Protein AF-A0AAW4DQX9-F1 (afdb_monomer_lite)

Structure (mmCIF, N/CA/C/O backbone):
data_AF-A0AAW4DQX9-F1
#
_entry.id   AF-A0AAW4DQX9-F1
#
loop_
_atom_site.group_PDB
_atom_site.id
_atom_site.type_symbol
_atom_site.label_atom_id
_atom_site.label_alt_id
_atom_site.label_comp_id
_atom_site.label_asym_id
_atom_site.label_entity_id
_atom_site.label_seq_id
_atom_site.pdbx_PDB_ins_code
_atom_site.Cartn_x
_atom_site.Cartn_y
_atom_site.Cartn_z
_atom_site.occupancy
_atom_site.B_iso_or_equiv
_atom_site.auth_seq_id
_atom_site.auth_comp_id
_atom_site.auth_asym_id
_atom_site.auth_atom_id
_atom_site.pdbx_PDB_model_num
ATOM 1 N N . MET A 1 1 ? 8.980 6.068 -27.562 1.00 62.97 1 MET A N 1
ATOM 2 C CA . MET A 1 1 ? 8.096 5.108 -26.869 1.00 62.97 1 MET A CA 1
ATOM 3 C C . MET A 1 1 ? 6.913 4.865 -27.779 1.00 62.97 1 MET A C 1
ATOM 5 O O . MET A 1 1 ? 6.260 5.829 -28.157 1.00 62.97 1 MET A O 1
ATOM 9 N N . SER A 1 2 ? 6.710 3.626 -28.206 1.00 82.88 2 SER A N 1
ATOM 10 C CA . SER A 1 2 ? 5.598 3.251 -29.084 1.00 82.88 2 SER A CA 1
ATOM 11 C C . SER A 1 2 ? 4.262 3.250 -28.328 1.00 82.88 2 SER A C 1
ATOM 13 O O . SER A 1 2 ? 4.231 3.136 -27.100 1.00 82.88 2 SER A O 1
ATOM 15 N N . LEU A 1 3 ? 3.143 3.335 -29.058 1.00 79.56 3 LEU A N 1
ATOM 16 C CA . LEU A 1 3 ? 1.791 3.260 -28.486 1.00 79.56 3 LEU A CA 1
ATOM 17 C C . LEU A 1 3 ? 1.595 1.962 -27.677 1.00 79.56 3 LEU A C 1
ATOM 19 O O . LEU A 1 3 ? 1.038 1.975 -26.583 1.00 79.56 3 LEU A O 1
ATOM 23 N N . ARG A 1 4 ? 2.129 0.844 -28.187 1.00 79.19 4 ARG A N 1
ATOM 24 C CA . ARG A 1 4 ? 2.060 -0.482 -27.555 1.00 79.19 4 ARG A CA 1
ATOM 25 C C . ARG A 1 4 ? 2.818 -0.538 -26.229 1.00 79.19 4 ARG A C 1
ATOM 27 O O . ARG A 1 4 ? 2.299 -1.075 -25.255 1.00 79.19 4 ARG A O 1
ATOM 34 N N . GLU A 1 5 ? 4.017 0.044 -26.174 1.00 75.75 5 GLU A N 1
ATOM 35 C CA . GLU A 1 5 ? 4.786 0.161 -24.928 1.00 75.75 5 GLU A CA 1
ATOM 36 C C . GLU A 1 5 ? 4.061 1.043 -23.909 1.00 75.75 5 GLU A C 1
ATOM 38 O O . GLU A 1 5 ? 4.005 0.701 -22.730 1.00 75.75 5 GLU A O 1
ATOM 43 N N . TRP A 1 6 ? 3.462 2.151 -24.355 1.00 79.00 6 TRP A N 1
ATOM 44 C CA . TRP A 1 6 ? 2.676 3.016 -23.479 1.00 79.00 6 TRP A CA 1
ATOM 45 C C . TRP A 1 6 ? 1.490 2.266 -22.858 1.00 79.00 6 TRP A C 1
ATOM 47 O O . TRP A 1 6 ? 1.344 2.281 -21.635 1.00 79.00 6 TRP A O 1
ATOM 57 N N . PHE A 1 7 ? 0.700 1.549 -23.667 1.00 81.75 7 PHE A N 1
ATOM 58 C CA . PHE A 1 7 ? -0.415 0.730 -23.176 1.00 81.75 7 PHE A CA 1
ATOM 59 C C . PHE A 1 7 ? 0.048 -0.349 -22.196 1.00 81.75 7 PHE A C 1
ATOM 61 O O . PHE A 1 7 ? -0.564 -0.517 -21.141 1.00 81.75 7 PHE A O 1
ATOM 68 N N . HIS A 1 8 ? 1.150 -1.039 -22.502 1.00 82.75 8 HIS A N 1
ATOM 69 C CA . HIS A 1 8 ? 1.718 -2.058 -21.623 1.00 82.75 8 HIS A CA 1
ATOM 70 C C . HIS A 1 8 ? 2.079 -1.488 -20.242 1.00 82.75 8 HIS A C 1
ATOM 72 O O . HIS A 1 8 ? 1.620 -2.004 -19.222 1.00 82.75 8 HIS A O 1
ATOM 78 N N . TYR A 1 9 ? 2.842 -0.391 -20.188 1.00 80.75 9 TYR A N 1
ATOM 79 C CA . TYR A 1 9 ? 3.239 0.219 -18.914 1.00 80.75 9 TYR A CA 1
ATOM 80 C C . TYR A 1 9 ? 2.069 0.859 -18.168 1.00 80.75 9 TYR A C 1
ATOM 82 O O . TYR A 1 9 ? 2.062 0.866 -16.934 1.00 80.75 9 TYR A O 1
ATOM 90 N N . HIS A 1 10 ? 1.074 1.381 -18.887 1.00 81.62 10 HIS A N 1
ATOM 91 C CA . HIS A 1 10 ? -0.130 1.930 -18.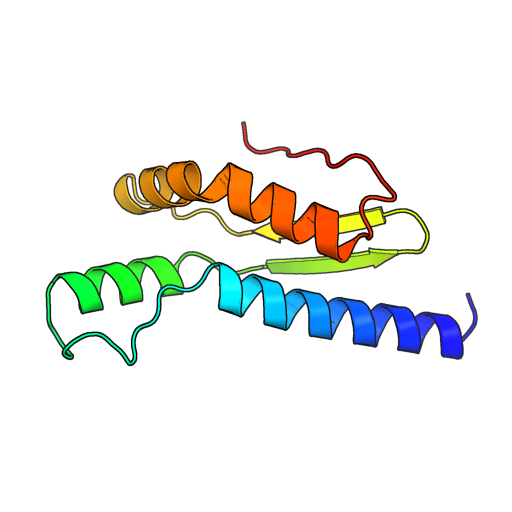276 1.00 81.62 10 HIS A CA 1
ATOM 92 C C . HIS A 1 10 ? -0.965 0.833 -17.605 1.00 81.62 10 HIS A C 1
ATOM 94 O O . HIS A 1 10 ? -1.296 0.955 -16.425 1.00 81.62 10 HIS A O 1
ATOM 100 N N . TYR A 1 11 ? -1.219 -0.268 -18.317 1.00 85.00 11 TYR A N 1
ATOM 101 C CA . TYR A 1 11 ? -1.920 -1.433 -17.779 1.00 85.00 11 TYR A CA 1
ATOM 102 C C . TYR A 1 11 ? -1.178 -2.030 -16.579 1.00 85.00 11 TYR A C 1
ATOM 104 O O . TYR A 1 11 ? -1.765 -2.221 -15.517 1.00 85.00 11 TYR A O 1
ATOM 112 N N . LEU A 1 12 ? 0.137 -2.232 -16.703 1.00 83.81 12 LEU A N 1
ATOM 113 C CA . LEU A 1 12 ? 0.964 -2.762 -15.620 1.00 83.81 12 LEU A CA 1
ATOM 114 C C . LEU A 1 12 ? 0.937 -1.855 -14.380 1.00 83.81 12 LEU A C 1
ATOM 116 O O . LEU A 1 12 ? 0.793 -2.344 -13.261 1.00 83.81 12 LEU A O 1
ATOM 120 N N . SER A 1 13 ? 1.001 -0.532 -14.573 1.00 84.19 13 SER A N 1
ATOM 121 C CA . SER A 1 13 ? 0.883 0.438 -13.476 1.00 84.19 13 SER A CA 1
ATOM 122 C C . SER A 1 13 ? -0.474 0.347 -12.777 1.00 84.19 13 SER A C 1
ATOM 124 O O . SER A 1 13 ? -0.538 0.457 -11.554 1.00 84.19 13 SER A O 1
ATOM 126 N N . TRP A 1 14 ? -1.559 0.145 -13.529 1.00 84.81 14 TRP A N 1
ATOM 127 C CA . TRP A 1 14 ? -2.901 -0.001 -12.968 1.00 84.81 14 TRP A CA 1
ATOM 128 C C . TRP A 1 14 ? -3.053 -1.296 -12.162 1.00 84.81 14 TRP A C 1
ATOM 130 O O . TRP A 1 14 ? -3.540 -1.253 -11.031 1.00 84.81 14 TRP A O 1
ATOM 140 N N . THR A 1 15 ? -2.571 -2.424 -12.684 1.00 85.44 15 THR A N 1
ATOM 141 C CA . THR A 1 15 ? -2.615 -3.722 -11.994 1.00 85.44 15 THR A CA 1
ATOM 142 C C . THR A 1 15 ? -1.787 -3.708 -10.712 1.00 85.44 15 THR A C 1
ATOM 144 O O . THR A 1 15 ? -2.304 -4.034 -9.645 1.00 85.44 15 THR A O 1
ATOM 147 N N . GLN A 1 16 ? -0.541 -3.222 -10.773 1.00 83.81 16 GLN A N 1
ATOM 148 C CA . GLN A 1 16 ? 0.308 -3.080 -9.584 1.00 83.81 16 GLN A CA 1
ATOM 149 C C . GLN A 1 16 ? -0.310 -2.131 -8.554 1.00 83.81 16 GLN A C 1
ATOM 151 O O . GLN A 1 16 ? -0.222 -2.381 -7.352 1.00 83.81 16 GLN A O 1
ATOM 156 N N . LYS A 1 17 ? -0.991 -1.067 -9.007 1.00 84.06 17 LYS A N 1
ATOM 157 C CA . LYS A 1 17 ? -1.752 -0.190 -8.115 1.00 84.06 17 LYS A CA 1
ATOM 158 C C . LYS A 1 17 ? -2.868 -0.957 -7.400 1.00 84.06 17 LYS A C 1
ATOM 160 O O . LYS A 1 17 ? -3.008 -0.823 -6.193 1.00 84.06 17 LYS A O 1
ATOM 165 N N . ARG A 1 18 ? -3.662 -1.766 -8.100 1.00 83.19 18 ARG A N 1
ATOM 166 C CA . ARG A 1 18 ? -4.730 -2.547 -7.452 1.00 83.19 18 ARG A CA 1
ATOM 167 C C . ARG A 1 18 ? -4.181 -3.546 -6.435 1.00 83.19 18 ARG A C 1
ATOM 169 O O . ARG A 1 18 ? -4.686 -3.601 -5.319 1.00 83.19 18 ARG A O 1
ATOM 176 N N . GLU A 1 19 ? -3.125 -4.273 -6.788 1.00 84.25 19 GLU A N 1
ATOM 177 C CA . GLU A 1 19 ? -2.505 -5.247 -5.884 1.00 84.25 19 GLU A CA 1
ATOM 178 C C . GLU A 1 19 ? -1.902 -4.606 -4.631 1.00 84.25 19 GLU A C 1
ATOM 180 O O . GLU A 1 19 ? -2.059 -5.139 -3.536 1.00 84.25 19 GLU A O 1
ATOM 185 N N . LEU A 1 20 ? -1.208 -3.473 -4.769 1.00 82.50 20 LEU A N 1
ATOM 186 C CA . LEU A 1 20 ? -0.632 -2.769 -3.621 1.00 82.50 20 LEU A CA 1
ATOM 187 C C . LEU A 1 20 ? -1.711 -2.158 -2.723 1.00 82.50 20 LEU A C 1
ATOM 189 O O . LEU A 1 20 ? -1.542 -2.195 -1.510 1.00 82.50 20 LEU A O 1
ATOM 193 N N . VAL A 1 21 ? -2.809 -1.624 -3.280 1.00 82.06 21 VAL A N 1
ATOM 194 C CA . VAL A 1 21 ? -3.940 -1.147 -2.460 1.00 82.06 21 VAL A CA 1
ATOM 195 C C . VAL A 1 21 ? -4.490 -2.308 -1.638 1.00 82.06 21 VAL A C 1
ATOM 197 O O . VAL A 1 21 ? -4.496 -2.230 -0.415 1.00 82.06 21 VAL A O 1
ATOM 200 N N . SER A 1 22 ? -4.841 -3.413 -2.300 1.00 81.88 22 SER A N 1
ATOM 201 C CA . SER A 1 22 ? -5.405 -4.589 -1.633 1.00 81.88 22 SER A CA 1
ATOM 202 C C . SER A 1 22 ? -4.465 -5.214 -0.601 1.00 81.88 22 SER A C 1
ATOM 204 O O . SER A 1 22 ? -4.938 -5.831 0.343 1.00 81.88 22 SER A O 1
ATOM 206 N N . PHE A 1 23 ? -3.148 -5.095 -0.784 1.00 83.06 23 PHE A N 1
ATOM 207 C CA . PHE A 1 23 ? -2.160 -5.593 0.172 1.00 83.06 23 PHE A CA 1
ATOM 208 C C . PHE A 1 23 ? -2.059 -4.724 1.433 1.00 83.06 23 PHE A C 1
ATOM 210 O O . PHE A 1 23 ? -1.799 -5.242 2.514 1.00 83.06 23 PHE A O 1
ATOM 217 N N . ILE A 1 24 ? -2.199 -3.403 1.287 1.00 79.25 24 ILE A N 1
ATOM 218 C CA . ILE A 1 24 ? -2.043 -2.459 2.400 1.00 79.25 24 ILE A CA 1
ATOM 219 C C . ILE A 1 24 ? -3.344 -2.318 3.198 1.00 79.25 24 ILE A C 1
ATOM 221 O O . ILE A 1 24 ? -3.299 -2.091 4.408 1.00 79.25 24 ILE A O 1
ATOM 225 N N . GLU A 1 25 ? -4.493 -2.426 2.532 1.00 81.81 25 GLU A N 1
ATOM 226 C CA . GLU A 1 25 ? -5.796 -2.373 3.187 1.00 81.81 25 GLU A CA 1
ATOM 227 C C . GLU A 1 25 ? -5.990 -3.569 4.127 1.00 81.81 25 GLU A C 1
ATOM 229 O O . GLU A 1 25 ? -5.714 -4.719 3.792 1.00 81.81 25 GLU A O 1
ATOM 234 N N . GLN A 1 26 ? -6.487 -3.289 5.329 1.00 76.94 26 GLN A N 1
ATOM 235 C CA . GLN A 1 26 ? -6.896 -4.321 6.269 1.00 76.94 26 GLN A CA 1
ATOM 236 C C . GLN A 1 26 ? -8.249 -4.909 5.847 1.00 76.94 26 GLN A C 1
ATOM 238 O O . GLN A 1 26 ? -9.130 -4.150 5.427 1.00 76.94 26 GLN A O 1
ATOM 243 N N . PRO A 1 27 ? -8.449 -6.232 5.980 1.00 76.69 27 PRO A N 1
ATOM 244 C CA . PRO A 1 27 ? -9.703 -6.872 5.612 1.00 76.69 27 PRO A CA 1
ATOM 245 C C . PRO A 1 27 ? -10.826 -6.400 6.542 1.00 76.69 27 PRO A C 1
ATOM 247 O O . PRO A 1 27 ? -10.777 -6.603 7.754 1.00 76.69 27 PRO A O 1
ATOM 250 N N . LEU A 1 28 ? -11.836 -5.752 5.961 1.00 81.25 28 LEU A N 1
ATOM 251 C CA . LEU A 1 28 ? -13.026 -5.293 6.683 1.00 81.25 28 LEU A CA 1
ATOM 252 C C . LEU A 1 28 ? -14.111 -6.369 6.725 1.00 81.25 28 LEU A C 1
ATOM 254 O O . LEU A 1 28 ? -14.834 -6.467 7.711 1.00 81.25 28 LEU A O 1
ATOM 258 N N . ASP A 1 29 ? -14.187 -7.201 5.685 1.00 81.12 29 ASP A N 1
ATOM 259 C CA . ASP A 1 29 ? -15.250 -8.198 5.509 1.00 81.12 29 ASP A CA 1
ATOM 260 C C . ASP A 1 29 ? -15.186 -9.330 6.543 1.00 81.12 29 ASP A C 1
ATOM 262 O O . ASP A 1 29 ? -16.195 -9.958 6.851 1.00 81.12 29 ASP A O 1
ATOM 266 N N . SER A 1 30 ? -14.001 -9.577 7.110 1.00 80.75 30 SER A N 1
ATOM 267 C CA . SER A 1 30 ? -13.779 -10.571 8.164 1.00 80.75 30 SER A CA 1
ATOM 268 C C . SER A 1 30 ? -14.017 -10.035 9.579 1.00 80.75 30 SER A C 1
ATOM 270 O O . SER A 1 30 ? -13.834 -10.776 10.543 1.00 80.75 30 SER A O 1
ATOM 272 N N . LEU A 1 31 ? -14.361 -8.751 9.733 1.00 83.81 31 LEU A N 1
ATOM 273 C CA . LEU A 1 31 ? -14.540 -8.102 11.031 1.00 83.81 31 LEU A CA 1
ATOM 274 C C . LEU A 1 31 ? -16.028 -7.814 11.294 1.00 83.81 31 LEU A C 1
ATOM 276 O O . LEU A 1 31 ? -16.727 -7.342 10.395 1.00 83.81 31 LEU A O 1
ATOM 280 N N . PRO A 1 32 ? -16.534 -8.026 12.526 1.00 86.25 32 PRO A N 1
ATOM 281 C CA . PRO A 1 32 ? -17.892 -7.628 12.878 1.00 86.25 32 PRO A CA 1
ATOM 282 C C . PRO A 1 32 ? -18.066 -6.120 12.686 1.00 86.25 32 PRO A C 1
ATOM 284 O O . PRO A 1 32 ? -17.269 -5.334 13.217 1.00 86.25 32 PRO A O 1
ATOM 287 N N . LYS A 1 33 ? -19.104 -5.717 11.942 1.00 83.75 33 LYS A N 1
ATOM 288 C CA . LYS A 1 33 ? -19.436 -4.302 11.728 1.00 83.75 33 LYS A CA 1
ATOM 289 C C . LYS A 1 33 ? -19.568 -3.591 13.076 1.00 83.75 33 LYS A C 1
ATOM 291 O O . LYS A 1 3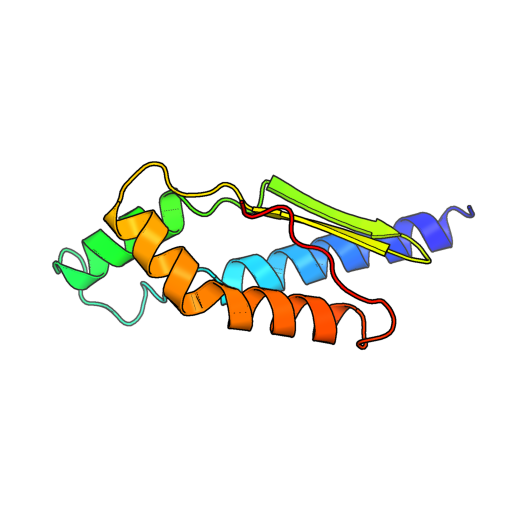3 ? -20.068 -4.170 14.033 1.00 83.75 33 LYS A O 1
ATOM 296 N N . GLU A 1 34 ? -19.072 -2.356 13.136 1.00 83.88 34 GLU A N 1
ATOM 297 C CA . GLU A 1 34 ? -19.081 -1.483 14.327 1.00 83.88 34 GLU A CA 1
ATOM 298 C C . GLU A 1 34 ? -18.194 -1.921 15.506 1.00 83.88 34 GLU A C 1
ATOM 300 O O . GLU A 1 34 ? -18.052 -1.171 16.473 1.00 83.88 34 GLU A O 1
ATOM 305 N N . SER A 1 35 ? -17.510 -3.068 15.424 1.00 85.56 35 SER A N 1
ATOM 306 C CA . SER A 1 35 ? -16.499 -3.436 16.422 1.00 85.56 35 SER A CA 1
ATOM 307 C C . SER A 1 35 ? -15.339 -2.430 16.460 1.00 85.56 35 SER A C 1
ATOM 309 O O . SER A 1 35 ? -15.032 -1.758 15.471 1.00 85.56 35 SER A O 1
ATOM 311 N N . ALA A 1 36 ? -14.638 -2.346 17.597 1.00 83.94 36 ALA A N 1
ATOM 312 C CA . ALA A 1 36 ? -13.447 -1.501 17.724 1.00 83.94 36 ALA A CA 1
ATOM 313 C C . ALA A 1 36 ? -12.402 -1.825 16.636 1.00 83.94 36 ALA A C 1
ATOM 315 O O . ALA A 1 36 ? -11.892 -0.917 15.982 1.00 83.94 36 ALA A O 1
ATOM 316 N N . ALA A 1 37 ? -12.177 -3.116 16.367 1.00 80.38 37 ALA A N 1
ATOM 317 C CA . ALA A 1 37 ? -11.278 -3.582 15.312 1.00 80.38 37 ALA A CA 1
ATOM 318 C C . ALA A 1 37 ? -11.734 -3.139 13.910 1.00 80.38 37 ALA A C 1
ATOM 320 O O . ALA A 1 37 ? -10.916 -2.652 13.130 1.00 80.38 37 ALA A O 1
ATOM 321 N N . TYR A 1 38 ? -13.034 -3.244 13.603 1.00 85.75 38 TYR A N 1
ATOM 322 C CA . TYR A 1 38 ? -13.598 -2.766 12.337 1.00 85.75 38 TYR A CA 1
ATOM 323 C C . TYR A 1 38 ? -13.402 -1.257 12.172 1.00 85.75 38 TYR A C 1
ATOM 325 O O . TYR A 1 38 ? -12.921 -0.803 11.137 1.00 85.75 38 TYR A O 1
ATOM 333 N N . ASN A 1 39 ? -13.717 -0.468 13.201 1.00 81.56 39 ASN A N 1
ATOM 334 C CA . ASN A 1 39 ? -13.597 0.988 13.152 1.00 81.56 39 ASN A CA 1
ATOM 335 C C . ASN A 1 39 ? -12.141 1.446 12.994 1.00 81.56 39 ASN A C 1
ATOM 337 O O . ASN A 1 39 ? -11.862 2.416 12.288 1.00 81.56 39 ASN A O 1
ATOM 341 N N . GLU A 1 40 ? -11.198 0.753 13.628 1.00 78.31 40 GLU A N 1
ATOM 342 C CA . GLU A 1 40 ? -9.774 1.026 13.470 1.00 78.31 40 GLU A CA 1
ATOM 343 C C . GLU A 1 40 ? -9.244 0.644 12.084 1.00 78.31 40 GLU A C 1
ATOM 345 O O . GLU A 1 40 ? -8.496 1.425 11.492 1.00 78.31 40 GLU A O 1
ATOM 350 N N . ALA A 1 41 ? -9.632 -0.519 11.556 1.00 79.44 41 ALA A N 1
ATOM 351 C CA . ALA A 1 41 ? -9.289 -0.943 10.200 1.00 79.44 41 ALA A CA 1
ATOM 352 C C . ALA A 1 41 ? -9.891 0.005 9.152 1.00 79.44 41 ALA A C 1
ATOM 354 O O . ALA A 1 41 ? -9.197 0.450 8.240 1.00 79.44 41 ALA A O 1
ATOM 355 N N . TYR A 1 42 ? -11.152 0.407 9.330 1.00 80.44 42 TYR A N 1
ATOM 356 C CA . TYR A 1 42 ? -11.839 1.356 8.458 1.00 80.44 42 TYR A CA 1
ATOM 357 C C . TYR A 1 42 ? -11.132 2.716 8.439 1.00 80.44 42 TYR A C 1
ATOM 359 O O . TYR A 1 42 ? -10.820 3.249 7.371 1.00 80.44 42 TYR A O 1
ATOM 367 N N . LYS A 1 43 ? -10.798 3.258 9.621 1.00 74.06 43 LYS A N 1
ATOM 368 C CA . LYS A 1 43 ? -9.999 4.485 9.742 1.00 74.06 43 LYS A CA 1
ATOM 369 C C . LYS A 1 43 ? -8.657 4.321 9.036 1.00 74.06 43 LYS A C 1
ATOM 371 O O . LYS A 1 43 ? -8.321 5.143 8.191 1.00 74.06 43 LYS A O 1
ATOM 376 N N . PHE A 1 44 ? -7.911 3.258 9.323 1.00 72.38 44 PHE A N 1
ATOM 377 C CA . PHE A 1 44 ? -6.615 2.999 8.697 1.00 72.38 44 PHE A CA 1
ATOM 378 C C . PHE A 1 44 ? -6.694 2.957 7.158 1.00 72.38 44 PHE A C 1
ATOM 380 O O . PHE A 1 44 ? -5.959 3.694 6.495 1.00 72.38 44 PHE A O 1
ATOM 387 N N . ASN A 1 45 ? -7.642 2.197 6.602 1.00 76.94 45 ASN A N 1
ATOM 388 C CA . ASN A 1 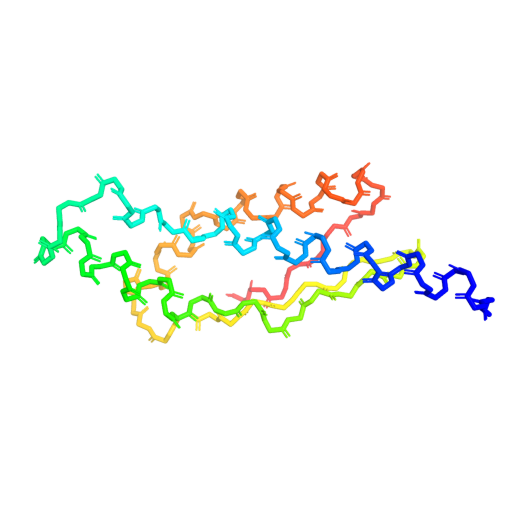45 ? -7.868 2.087 5.157 1.00 76.94 45 ASN A CA 1
ATOM 389 C C . ASN A 1 45 ? -8.238 3.442 4.530 1.00 76.94 45 ASN A C 1
ATOM 391 O O . ASN A 1 45 ? -7.765 3.778 3.447 1.00 76.94 45 ASN A O 1
ATOM 395 N N . SER A 1 46 ? -9.015 4.279 5.227 1.00 70.69 46 SER A N 1
ATOM 396 C CA . SER A 1 46 ? -9.380 5.615 4.731 1.00 70.69 46 SER A CA 1
ATOM 397 C C . SER A 1 46 ? -8.184 6.573 4.570 1.00 70.69 46 SER A C 1
ATOM 399 O O . SER A 1 46 ? -8.219 7.461 3.706 1.00 70.69 46 SER A O 1
ATOM 401 N N . TYR A 1 47 ? -7.121 6.389 5.367 1.00 65.12 47 TYR A N 1
ATOM 402 C CA . TYR A 1 47 ? -5.945 7.265 5.386 1.00 65.12 47 TYR A CA 1
ATOM 403 C C . TYR A 1 47 ? -4.819 6.790 4.467 1.00 65.12 47 TYR A C 1
ATOM 405 O O . TYR A 1 47 ? -4.104 7.629 3.908 1.00 65.12 47 TYR A O 1
ATOM 413 N N . ILE A 1 48 ? -4.668 5.478 4.256 1.00 64.94 48 ILE A N 1
ATOM 414 C CA . ILE A 1 48 ? -3.691 4.964 3.294 1.00 64.94 48 ILE A CA 1
ATOM 415 C C . ILE A 1 48 ? -4.276 5.027 1.888 1.00 64.94 48 ILE A C 1
ATOM 417 O O . ILE A 1 48 ? -4.844 4.081 1.357 1.00 64.94 48 ILE A O 1
ATOM 421 N N . LYS A 1 49 ? -4.054 6.165 1.232 1.00 66.38 49 LYS A N 1
ATOM 422 C CA . LYS A 1 49 ? -4.330 6.310 -0.198 1.00 66.38 49 LYS A CA 1
ATOM 423 C C . LYS A 1 49 ? -3.043 6.184 -0.985 1.00 66.38 49 LYS A C 1
ATOM 425 O O . LYS A 1 49 ? -2.145 7.024 -0.882 1.00 66.38 49 LYS A O 1
ATOM 430 N N . MET A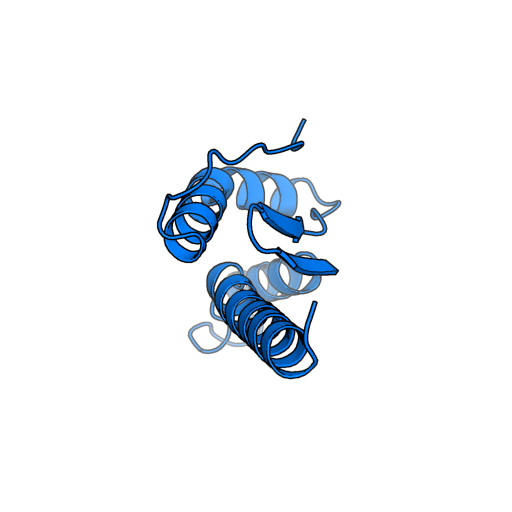 1 50 ? -2.966 5.172 -1.840 1.00 70.81 50 MET A N 1
ATOM 431 C CA . MET A 1 50 ? -1.900 5.109 -2.826 1.00 70.81 50 MET A CA 1
ATOM 432 C C . MET A 1 50 ? -2.152 6.155 -3.913 1.00 70.81 50 MET A C 1
ATOM 434 O O . MET A 1 50 ? -2.968 5.983 -4.824 1.00 70.81 50 MET A O 1
ATOM 438 N N . SER A 1 51 ? -1.450 7.277 -3.787 1.00 68.31 51 SER A N 1
ATOM 439 C CA . SER A 1 51 ? -1.642 8.443 -4.644 1.00 68.31 51 SER A CA 1
ATOM 440 C C . SER A 1 51 ? -1.083 8.217 -6.046 1.00 68.31 51 SER A C 1
ATOM 442 O O . SER A 1 51 ? -1.568 8.823 -7.002 1.00 68.31 51 SER A O 1
ATOM 444 N N . LYS A 1 52 ? -0.089 7.330 -6.206 1.00 76.38 52 LYS A N 1
ATOM 445 C CA . LYS A 1 52 ? 0.561 7.099 -7.501 1.00 76.38 52 LYS A CA 1
ATOM 446 C C . LYS A 1 52 ? 1.300 5.761 -7.556 1.00 76.38 52 LYS A C 1
ATOM 448 O O . LYS A 1 52 ? 2.098 5.478 -6.673 1.00 76.38 52 LYS A O 1
ATOM 453 N N . VAL A 1 53 ? 1.114 5.017 -8.643 1.00 79.62 53 VAL A N 1
ATOM 454 C CA . VAL A 1 53 ? 2.056 3.991 -9.118 1.00 79.62 53 VAL A CA 1
ATOM 455 C C . VAL A 1 53 ? 2.391 4.351 -10.557 1.00 79.62 53 VAL A C 1
ATOM 457 O O . VAL A 1 53 ? 1.488 4.547 -11.369 1.00 79.62 53 VAL A O 1
ATOM 460 N N . LYS A 1 54 ? 3.675 4.527 -10.865 1.00 81.81 54 LYS A N 1
ATOM 461 C CA . LYS A 1 54 ? 4.157 4.708 -12.238 1.00 81.81 54 LYS A CA 1
ATOM 462 C C . LYS A 1 54 ? 5.254 3.705 -12.521 1.00 81.81 54 LYS A C 1
ATOM 464 O O . LYS A 1 54 ? 6.330 3.805 -11.938 1.00 81.81 54 LYS A O 1
ATOM 469 N N . VAL A 1 55 ? 5.002 2.820 -13.471 1.00 76.56 55 VAL A N 1
ATOM 470 C CA . VAL A 1 55 ? 6.019 1.932 -14.022 1.00 76.56 55 VAL A CA 1
ATOM 471 C C . VAL A 1 55 ? 6.647 2.598 -15.236 1.00 76.56 55 VAL A C 1
ATOM 473 O O . VAL A 1 55 ? 5.963 3.127 -16.111 1.00 76.56 55 VAL A O 1
ATOM 476 N N . LYS A 1 56 ? 7.973 2.605 -15.270 1.00 74.75 56 LYS A N 1
ATOM 477 C CA . LYS A 1 56 ? 8.793 2.982 -16.417 1.00 74.75 56 LYS A CA 1
ATOM 478 C C . LYS A 1 56 ? 9.790 1.859 -16.660 1.00 74.75 56 LYS A C 1
ATOM 480 O O . LYS A 1 56 ? 10.057 1.070 -15.760 1.00 74.75 56 LYS A O 1
ATOM 485 N N . LYS A 1 57 ? 10.405 1.853 -17.842 1.00 71.62 57 LYS A N 1
ATOM 486 C CA . LYS A 1 57 ? 11.363 0.822 -18.271 1.00 71.62 57 LYS A CA 1
ATOM 487 C C . LYS A 1 57 ? 12.403 0.434 -17.203 1.00 71.62 57 LYS A C 1
ATOM 489 O O . LYS A 1 57 ? 12.677 -0.747 -17.050 1.00 71.62 57 LYS A O 1
ATOM 494 N N . ASN A 1 58 ? 12.914 1.408 -16.438 1.00 73.94 58 ASN A N 1
ATOM 495 C CA . ASN A 1 58 ? 13.984 1.192 -15.451 1.00 73.94 58 ASN A CA 1
ATOM 496 C C . ASN A 1 58 ? 13.598 1.575 -14.011 1.00 73.94 58 ASN A C 1
ATOM 498 O O . ASN A 1 58 ? 14.472 1.705 -13.159 1.00 73.94 58 ASN A O 1
ATOM 502 N N . LYS A 1 59 ? 12.324 1.888 -13.741 1.00 73.75 59 LYS A N 1
ATOM 503 C CA . LYS A 1 59 ? 11.909 2.301 -12.394 1.00 73.75 59 LYS A CA 1
ATOM 504 C C . LYS A 1 59 ? 10.424 2.134 -12.144 1.00 73.75 59 LYS A C 1
ATOM 506 O O . LYS A 1 59 ? 9.607 2.399 -13.024 1.00 73.75 59 LYS A O 1
ATOM 511 N N . ILE A 1 60 ? 10.090 1.836 -10.895 1.00 75.38 60 ILE A N 1
ATOM 512 C CA . ILE A 1 60 ? 8.734 1.939 -10.365 1.00 75.38 60 ILE A CA 1
ATOM 513 C C . ILE A 1 60 ? 8.717 3.081 -9.349 1.00 75.38 60 ILE A C 1
ATOM 515 O O . ILE A 1 60 ? 9.486 3.094 -8.395 1.00 75.38 60 ILE A O 1
ATOM 519 N N . GLU A 1 61 ? 7.856 4.072 -9.570 1.00 82.50 61 GLU A N 1
ATOM 520 C CA . GLU A 1 61 ? 7.594 5.148 -8.613 1.00 82.50 61 GLU A CA 1
ATOM 521 C C . GLU A 1 61 ? 6.275 4.855 -7.893 1.00 82.50 61 GLU A C 1
ATOM 523 O O . GLU A 1 61 ? 5.206 4.961 -8.502 1.00 82.50 61 GLU A O 1
ATOM 528 N N . VAL A 1 62 ? 6.341 4.542 -6.598 1.00 80.38 62 VAL A N 1
ATOM 529 C CA . VAL A 1 62 ? 5.167 4.370 -5.730 1.00 80.38 62 VAL A CA 1
ATOM 530 C C . VAL A 1 62 ? 5.071 5.560 -4.776 1.00 80.38 62 VAL A C 1
ATOM 532 O O . VAL A 1 62 ? 6.058 5.948 -4.157 1.00 80.38 62 VAL A O 1
ATOM 535 N N . LYS A 1 63 ? 3.887 6.166 -4.656 1.00 82.50 63 LYS A N 1
ATOM 536 C CA . LYS A 1 63 ? 3.583 7.189 -3.649 1.00 82.50 63 LYS A CA 1
ATOM 537 C C . LYS A 1 63 ? 2.416 6.731 -2.785 1.00 82.50 63 LYS A C 1
ATOM 539 O O . LYS A 1 63 ? 1.318 6.498 -3.293 1.00 82.50 63 LYS A O 1
ATOM 544 N N . ILE A 1 64 ? 2.653 6.675 -1.480 1.00 76.56 64 ILE A N 1
ATOM 545 C CA . ILE A 1 64 ? 1.673 6.305 -0.457 1.00 76.56 64 ILE A CA 1
ATOM 546 C C . ILE A 1 64 ? 1.416 7.549 0.392 1.00 76.56 64 ILE A C 1
ATOM 548 O O . ILE A 1 64 ? 2.366 8.189 0.842 1.00 76.56 64 ILE A O 1
ATOM 552 N N . ARG A 1 65 ? 0.149 7.935 0.573 1.00 75.81 65 ARG A N 1
ATOM 553 C CA . ARG A 1 65 ? -0.215 8.971 1.543 1.00 75.81 65 ARG A CA 1
ATOM 554 C C . ARG A 1 65 ? -0.125 8.363 2.942 1.00 75.81 65 ARG A C 1
ATOM 556 O O . ARG A 1 65 ? -0.733 7.327 3.196 1.00 75.81 65 ARG A O 1
ATOM 563 N N . ILE A 1 66 ? 0.665 8.991 3.8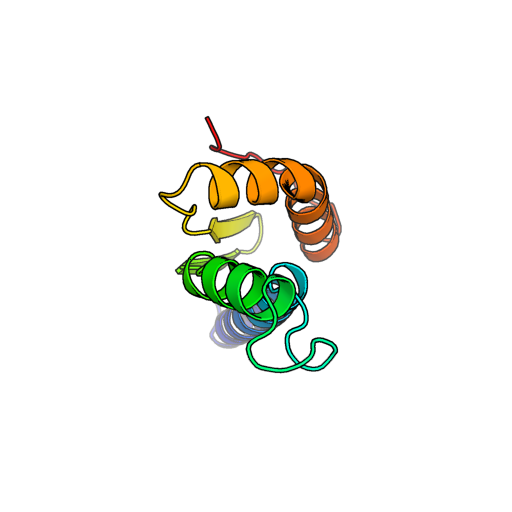05 1.00 69.31 66 ILE A N 1
ATOM 564 C CA . ILE A 1 66 ? 0.901 8.533 5.175 1.00 69.31 66 ILE A CA 1
ATOM 565 C C . ILE A 1 66 ? -0.235 9.056 6.069 1.00 69.31 66 ILE A C 1
ATOM 567 O O . ILE A 1 66 ? -0.630 10.213 5.904 1.00 69.31 66 ILE A O 1
ATOM 571 N N . PRO A 1 67 ? -0.775 8.240 6.993 1.00 68.06 67 PRO A N 1
ATOM 572 C CA . PRO A 1 67 ? -1.747 8.709 7.974 1.00 68.06 67 PRO A CA 1
ATOM 573 C C . PRO A 1 67 ? -1.176 9.820 8.865 1.00 68.06 67 PRO A C 1
ATOM 575 O O . PRO A 1 67 ? -0.048 9.726 9.343 1.00 68.06 67 PRO A O 1
ATOM 578 N N . GLU A 1 68 ? -1.981 10.844 9.142 1.00 71.25 68 GLU A N 1
ATOM 579 C CA . GLU A 1 68 ? -1.607 11.966 10.021 1.00 71.25 68 GLU A CA 1
ATOM 580 C C . GLU A 1 68 ? -1.765 11.619 11.517 1.00 71.25 68 GLU A C 1
ATOM 582 O O . GLU A 1 68 ? -1.343 12.377 12.384 1.00 71.25 68 GLU A O 1
ATOM 587 N N . THR A 1 69 ? -2.339 10.453 11.839 1.00 73.44 69 THR A N 1
ATOM 588 C CA . THR A 1 69 ? -2.559 10.004 13.221 1.00 73.44 69 THR A CA 1
ATOM 589 C C . THR A 1 69 ? -1.390 9.156 13.748 1.00 73.44 69 THR A C 1
ATOM 591 O O . THR A 1 69 ? -0.862 8.325 13.001 1.00 73.44 69 THR A O 1
ATOM 594 N N . PRO A 1 70 ? -1.021 9.260 15.044 1.00 75.50 70 PRO A N 1
ATOM 595 C CA . PRO A 1 70 ? 0.050 8.447 15.639 1.00 75.50 70 PRO A CA 1
ATOM 596 C C . PRO A 1 70 ? -0.182 6.934 15.497 1.00 75.50 70 PRO A C 1
ATOM 598 O O . PRO A 1 70 ? 0.724 6.183 15.137 1.00 75.50 70 PRO A O 1
ATOM 601 N N . THR A 1 71 ? -1.423 6.480 15.697 1.00 73.00 71 THR A N 1
ATOM 602 C CA . THR A 1 71 ? -1.807 5.069 15.530 1.00 73.00 71 THR A CA 1
ATOM 603 C C . THR A 1 71 ? -1.646 4.605 14.082 1.00 73.00 71 THR A C 1
ATOM 605 O O . THR A 1 71 ? -1.159 3.502 13.834 1.00 73.00 71 THR A O 1
ATOM 608 N N . GLY A 1 72 ? -2.010 5.448 13.110 1.00 73.31 72 GLY A N 1
ATOM 609 C CA . GLY A 1 72 ? -1.833 5.147 11.691 1.00 73.31 72 GLY A CA 1
ATOM 610 C C . GLY A 1 72 ? -0.359 5.097 11.278 1.00 73.31 72 GLY A C 1
ATOM 611 O O . GLY A 1 72 ? 0.024 4.209 10.516 1.00 73.31 72 GLY A O 1
ATOM 612 N N . GLN A 1 73 ? 0.481 5.981 11.827 1.00 77.19 73 GLN A N 1
ATOM 613 C CA . GLN A 1 73 ? 1.933 5.946 11.615 1.00 77.19 73 GLN A CA 1
ATOM 614 C C . GLN A 1 73 ? 2.569 4.681 12.194 1.00 77.19 73 GLN A C 1
ATOM 616 O O . GLN A 1 73 ? 3.325 4.012 11.492 1.00 77.19 73 GLN A O 1
ATOM 621 N N . SER A 1 74 ? 2.229 4.307 13.433 1.00 78.50 74 SER A N 1
ATOM 622 C CA . SER A 1 74 ? 2.744 3.088 14.071 1.00 78.50 74 SER A CA 1
ATOM 623 C C . SER A 1 74 ? 2.402 1.834 13.258 1.00 78.50 74 SER A C 1
ATOM 625 O O . SER A 1 74 ? 3.275 1.020 12.951 1.00 78.50 74 SER A O 1
ATOM 627 N N . ARG A 1 75 ? 1.154 1.727 12.784 1.00 75.25 75 ARG A N 1
ATOM 628 C CA . ARG A 1 75 ? 0.731 0.633 11.896 1.00 75.25 75 ARG A CA 1
ATOM 629 C C . ARG A 1 75 ? 1.482 0.632 10.570 1.00 75.25 75 ARG A C 1
ATOM 631 O O . ARG A 1 75 ? 1.953 -0.418 10.145 1.00 75.25 75 ARG A O 1
ATOM 638 N N . LEU A 1 76 ? 1.638 1.795 9.931 1.00 78.75 76 LEU A N 1
ATOM 639 C CA . LEU A 1 76 ? 2.413 1.901 8.695 1.00 78.75 76 LEU A CA 1
ATOM 640 C C . LEU A 1 76 ? 3.880 1.510 8.914 1.00 78.75 76 LEU A C 1
ATOM 642 O O . LEU A 1 76 ? 4.481 0.898 8.035 1.00 78.75 76 LEU A O 1
ATOM 646 N N . ASN A 1 77 ? 4.470 1.860 10.059 1.00 82.75 77 ASN A N 1
ATOM 647 C CA . ASN A 1 77 ? 5.824 1.455 10.437 1.00 82.75 77 ASN A CA 1
ATOM 648 C C . ASN A 1 77 ? 5.934 -0.063 10.572 1.00 82.75 77 ASN A C 1
ATOM 650 O O . ASN A 1 77 ? 6.856 -0.641 10.002 1.00 82.75 77 ASN A O 1
ATOM 654 N N . ALA A 1 78 ? 4.961 -0.704 11.222 1.00 82.69 78 ALA A N 1
ATOM 655 C CA . ALA A 1 78 ? 4.940 -2.153 11.401 1.00 82.69 78 ALA A CA 1
ATOM 656 C C . ALA A 1 78 ? 4.909 -2.925 10.068 1.00 82.69 78 ALA A C 1
ATOM 658 O O . ALA A 1 78 ? 5.579 -3.948 9.933 1.00 82.69 78 ALA A O 1
ATOM 659 N N . ILE A 1 79 ? 4.182 -2.426 9.061 1.00 81.50 79 ILE A N 1
ATOM 660 C CA . ILE A 1 79 ? 4.060 -3.094 7.750 1.00 81.50 79 ILE A CA 1
ATOM 661 C C . ILE A 1 79 ? 5.030 -2.559 6.686 1.00 81.50 79 ILE A C 1
ATOM 663 O O . ILE A 1 79 ? 5.054 -3.068 5.565 1.00 81.50 79 ILE A O 1
ATOM 667 N N . TRP A 1 80 ? 5.851 -1.551 7.003 1.00 83.19 80 TRP A N 1
ATOM 668 C CA . TRP A 1 80 ? 6.661 -0.831 6.012 1.00 83.19 80 TRP A CA 1
ATOM 669 C C . TRP A 1 80 ? 7.600 -1.743 5.222 1.00 83.19 80 TRP A C 1
ATOM 671 O O . TRP A 1 80 ? 7.620 -1.704 3.993 1.00 83.19 80 TRP A O 1
ATOM 681 N N . ASN A 1 81 ? 8.336 -2.608 5.921 1.00 84.00 81 ASN A N 1
ATOM 682 C CA . ASN A 1 81 ? 9.269 -3.538 5.284 1.00 84.00 81 ASN A CA 1
ATOM 683 C C . ASN A 1 81 ? 8.547 -4.522 4.353 1.00 84.00 81 ASN A C 1
ATOM 685 O O . ASN A 1 81 ? 9.078 -4.883 3.305 1.00 84.00 81 ASN A O 1
ATOM 689 N N . GLN A 1 82 ? 7.312 -4.905 4.691 1.00 85.62 82 GLN A N 1
ATOM 690 C CA . GLN A 1 82 ? 6.498 -5.786 3.855 1.00 85.62 82 GLN A CA 1
ATOM 691 C C . GLN A 1 82 ? 6.015 -5.065 2.589 1.00 85.62 82 GLN A C 1
ATOM 693 O O . GLN A 1 82 ? 6.028 -5.648 1.506 1.00 85.62 82 GLN A O 1
ATOM 698 N N . ILE A 1 83 ? 5.655 -3.779 2.699 1.00 83.69 83 ILE A N 1
ATOM 699 C CA . ILE A 1 83 ? 5.325 -2.931 1.544 1.00 83.69 83 ILE A CA 1
ATOM 700 C C . ILE A 1 83 ? 6.533 -2.831 0.605 1.00 83.69 83 ILE A C 1
ATOM 702 O O . ILE A 1 83 ? 6.391 -3.049 -0.599 1.00 83.69 83 ILE A O 1
ATOM 706 N N . VAL A 1 84 ? 7.723 -2.541 1.140 1.00 83.12 84 VAL A N 1
ATOM 707 C CA . VAL A 1 84 ? 8.958 -2.438 0.346 1.00 83.12 84 VAL A CA 1
ATOM 708 C C . VAL A 1 84 ? 9.270 -3.763 -0.358 1.00 83.12 84 VAL A C 1
ATOM 710 O O . VAL A 1 84 ? 9.518 -3.763 -1.564 1.00 83.12 84 VAL A O 1
ATOM 713 N N . ASP A 1 85 ? 9.191 -4.903 0.335 1.00 84.75 85 ASP A N 1
ATOM 714 C CA . ASP A 1 85 ? 9.421 -6.213 -0.291 1.00 84.75 85 ASP A CA 1
ATOM 715 C C . ASP A 1 85 ? 8.369 -6.538 -1.368 1.00 84.75 85 ASP A C 1
ATOM 717 O O . ASP A 1 85 ? 8.723 -6.997 -2.455 1.00 84.75 85 ASP A O 1
ATOM 721 N N . LYS A 1 86 ? 7.083 -6.227 -1.142 1.00 86.19 86 LYS A N 1
ATOM 722 C CA . LYS A 1 86 ? 6.021 -6.406 -2.150 1.00 86.19 86 LYS A CA 1
ATOM 723 C C . LYS A 1 86 ? 6.304 -5.589 -3.414 1.00 86.19 86 LYS A C 1
ATOM 725 O O . LYS A 1 86 ? 6.224 -6.140 -4.512 1.00 86.19 86 LYS A O 1
ATOM 730 N N . VAL A 1 87 ? 6.700 -4.320 -3.275 1.00 82.19 87 VAL A N 1
ATOM 731 C CA . VAL A 1 87 ? 7.112 -3.470 -4.410 1.00 82.19 87 VAL A CA 1
ATOM 732 C C . VAL A 1 87 ? 8.345 -4.051 -5.108 1.00 82.19 87 VAL A C 1
ATOM 734 O O . VAL A 1 87 ? 8.410 -4.064 -6.337 1.00 82.19 87 VAL A O 1
ATOM 737 N N . SER A 1 88 ? 9.301 -4.590 -4.348 1.00 82.31 88 SER A N 1
ATOM 738 C CA . SER A 1 88 ? 10.520 -5.193 -4.899 1.00 82.31 88 SER A CA 1
ATOM 739 C C . SER A 1 88 ? 10.182 -6.406 -5.762 1.00 82.31 88 SER A C 1
ATOM 741 O O . SER A 1 88 ? 10.646 -6.519 -6.895 1.00 82.31 88 SER A O 1
ATOM 743 N N . ARG A 1 89 ? 9.287 -7.278 -5.284 1.00 84.38 89 ARG A N 1
ATOM 744 C CA . ARG A 1 89 ? 8.789 -8.435 -6.043 1.00 84.38 89 ARG A CA 1
ATOM 745 C C . ARG A 1 89 ? 8.014 -8.027 -7.296 1.00 84.38 89 ARG A C 1
ATOM 747 O O . ARG A 1 89 ? 8.221 -8.632 -8.340 1.00 84.38 89 ARG A O 1
ATOM 754 N N . MET A 1 90 ? 7.177 -6.988 -7.227 1.00 81.75 90 MET A N 1
ATOM 755 C CA . MET A 1 90 ? 6.466 -6.448 -8.403 1.00 81.75 90 MET A CA 1
ATOM 756 C C . MET A 1 90 ? 7.410 -5.916 -9.479 1.00 81.75 90 MET A C 1
ATOM 758 O O . MET A 1 90 ? 7.080 -5.929 -10.662 1.00 81.75 90 MET A O 1
ATOM 762 N N . ASN A 1 91 ? 8.589 -5.465 -9.064 1.00 75.25 91 ASN A N 1
ATOM 763 C CA . ASN A 1 91 ? 9.667 -5.058 -9.947 1.00 75.25 91 ASN A CA 1
ATOM 764 C C . ASN A 1 91 ? 10.529 -6.238 -10.447 1.00 75.25 91 ASN A C 1
ATOM 766 O O . ASN A 1 91 ? 11.594 -6.025 -11.022 1.00 75.25 91 ASN A O 1
ATOM 770 N N . GLY A 1 92 ? 10.154 -7.485 -10.146 1.00 77.38 92 GLY A N 1
ATOM 771 C CA . GLY A 1 92 ? 10.992 -8.659 -10.405 1.00 77.38 92 GLY A CA 1
ATOM 772 C C . GLY A 1 92 ? 12.342 -8.611 -9.682 1.00 77.38 92 GLY A C 1
ATOM 773 O O . GLY A 1 92 ? 13.280 -9.277 -10.101 1.00 77.38 92 GLY A O 1
ATOM 774 N N . ARG A 1 93 ? 12.461 -7.784 -8.630 1.00 80.75 93 ARG A N 1
ATOM 775 C CA . ARG A 1 93 ? 13.706 -7.469 -7.907 1.00 80.75 93 ARG A CA 1
ATOM 776 C C . ARG A 1 93 ? 14.826 -6.918 -8.801 1.00 80.75 93 ARG A C 1
ATOM 778 O O . ARG A 1 93 ? 15.986 -6.933 -8.410 1.00 80.75 93 ARG A O 1
ATOM 785 N N . ALA A 1 94 ? 14.479 -6.398 -9.979 1.00 70.12 94 ALA A N 1
ATOM 786 C CA . ALA A 1 94 ? 15.448 -5.961 -10.982 1.00 70.12 94 ALA A CA 1
ATOM 787 C C . ALA A 1 94 ? 16.164 -4.648 -10.617 1.00 70.12 94 ALA A C 1
ATOM 789 O O . ALA A 1 94 ? 17.264 -4.389 -11.096 1.00 70.12 94 ALA A O 1
ATOM 790 N N . PHE A 1 95 ? 15.547 -3.811 -9.776 1.00 69.19 95 PHE A N 1
ATOM 791 C CA . PHE A 1 95 ? 16.087 -2.513 -9.360 1.00 69.19 95 PHE A CA 1
ATOM 792 C C . PHE A 1 95 ? 16.059 -2.372 -7.840 1.00 69.19 95 PHE A C 1
ATOM 794 O O . PHE A 1 95 ? 15.092 -2.784 -7.191 1.00 69.19 95 PHE A O 1
ATOM 801 N N . ALA A 1 96 ? 17.101 -1.739 -7.296 1.00 66.81 96 ALA A N 1
ATOM 802 C CA . ALA A 1 96 ? 17.146 -1.329 -5.901 1.00 66.81 96 ALA A CA 1
ATOM 803 C C . ALA A 1 96 ? 16.029 -0.316 -5.613 1.00 66.81 96 ALA A C 1
ATOM 805 O O . ALA A 1 96 ? 15.787 0.608 -6.395 1.00 66.81 96 ALA A O 1
ATOM 806 N N . LEU A 1 97 ? 15.345 -0.497 -4.487 1.00 69.50 97 LEU A N 1
ATOM 807 C CA . LEU A 1 97 ? 14.310 0.424 -4.038 1.00 69.50 97 LEU A CA 1
ATOM 808 C C . LEU A 1 97 ? 14.919 1.480 -3.125 1.00 69.50 97 LEU A C 1
ATOM 810 O O . LEU A 1 97 ? 15.654 1.149 -2.197 1.00 69.50 97 LEU A O 1
ATOM 814 N N . SER A 1 98 ? 14.559 2.739 -3.349 1.00 68.44 98 SER A N 1
ATOM 815 C CA . SER A 1 98 ? 14.789 3.816 -2.393 1.00 68.44 98 SER A CA 1
ATOM 816 C C . SER A 1 98 ? 13.458 4.274 -1.806 1.00 68.44 98 SER A C 1
ATOM 818 O O . SER A 1 98 ? 12.440 4.378 -2.493 1.00 68.44 98 SER A O 1
ATOM 820 N N . SER A 1 99 ? 13.464 4.515 -0.500 1.00 68.12 99 SER A N 1
ATOM 821 C CA . SER A 1 99 ? 12.322 5.016 0.252 1.00 68.12 99 SER A CA 1
ATOM 822 C C . SER A 1 99 ? 12.696 6.368 0.842 1.00 68.12 99 SER A C 1
ATOM 824 O O . SER A 1 99 ? 13.664 6.455 1.588 1.00 68.12 99 SER A O 1
ATOM 826 N N . ASN A 1 100 ? 11.885 7.390 0.572 1.00 67.62 100 ASN A N 1
ATOM 827 C CA . ASN A 1 100 ? 12.007 8.708 1.205 1.00 67.62 100 ASN A CA 1
ATOM 828 C C . ASN A 1 100 ? 11.180 8.813 2.497 1.00 67.62 100 ASN A C 1
ATOM 830 O O . ASN A 1 100 ? 10.808 9.912 2.902 1.00 67.62 100 ASN A O 1
ATOM 834 N N . LYS A 1 101 ? 10.810 7.68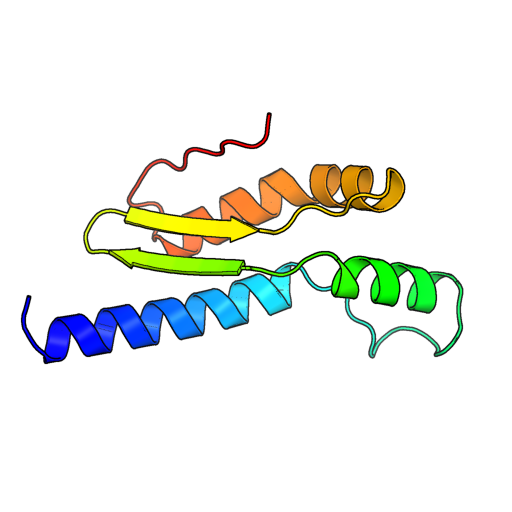2 3.106 1.00 62.44 101 LYS A N 1
ATOM 835 C CA . LYS A 1 101 ? 10.235 7.682 4.448 1.00 62.44 101 LYS A CA 1
ATOM 836 C C . LYS A 1 101 ? 11.342 8.090 5.423 1.00 62.44 101 LYS A C 1
ATOM 838 O O . LYS A 1 101 ? 12.203 7.267 5.720 1.00 62.44 101 LYS A O 1
ATOM 843 N N . ALA A 1 102 ? 11.344 9.376 5.774 1.00 49.97 102 ALA A N 1
ATOM 844 C CA . ALA A 1 102 ? 12.177 9.952 6.823 1.00 49.97 102 ALA A CA 1
ATOM 845 C C . ALA A 1 102 ? 11.802 9.370 8.190 1.00 49.97 102 ALA A C 1
ATOM 847 O O . ALA A 1 102 ? 10.602 9.048 8.374 1.00 49.97 102 ALA A O 1
#

Sequence (102 aa):
MSLREWFHYHYLSWTQKRELVSFIEQPLDSLPKESAAYNEAYKFNSYIKMSKVKVKKNKIEVKIRIPETPTGQSRLNAIWNQIVDKVSRMNGRAFALSSNKA

Radius of gyration: 15.45 Å; chains: 1; bounding box: 37×22×47 Å

Foldseek 3Di:
DDPVVVVVQVVLQVVLQVVLLVVQQDDLPPDDPPDPVNVVSVVLSVQWDFPGWGDDPADTDTDTRQHPDPVSNVSCVVCVVVSLVSVCVSVVVRDDDDDPPD

Organism: NCBI:txid47770

pLDDT: mean 77.88, std 6.61, range [49.97, 86.25]

Secondary structure (DSSP, 8-state):
--HHHHHHHHHHHHHHHHHHHHHHSPPSTTS-TTSHHHHHHHHHHHH--EEEEEEETTEEEEEEPPPSSHHHHHHHHHHHHHHHHHHHHHTTT-S-------